Protein AF-A0A0C3PPN8-F1 (afdb_monomer_lite)

Radius of gyration: 29.79 Å; chains: 1; bounding box: 48×25×120 Å

Sequence (148 aa):
MHHLLKFLQKSHLTIVNWPHGASPPGPGFKYKKLKAGPLHQLVVPYLWRKLGLLYDGQTDDEEEQDSLDDVLEIEIKCWNEEVINISDTDPLKGEIVLIKATNGTVLWQISDDPEWQKSPKEMDCQQQGMEVLGFSLSEATLCGGIKS

Organism: NCBI:txid870435

Secondary structure (DSSP, 8-s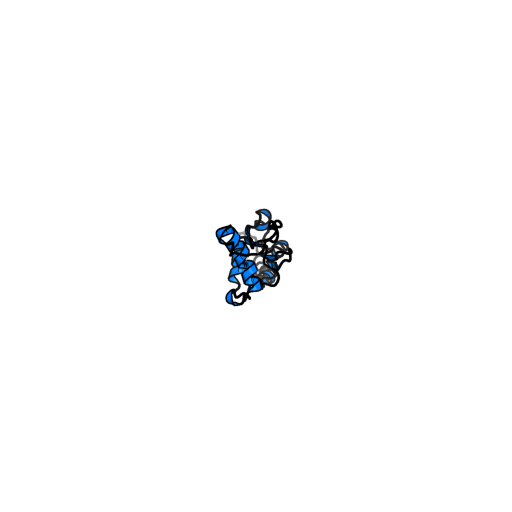tate):
--HHHHHHHHTTEEEEEEPTTSPPSSTT--GGG--HHHHHHHHHHHHHHHHGGGG------------GGG----EEEEPPHHHHTS-TTSGGGGG-EEEEETTS-EEEEGGGSTTGGGTTSSSSSSSTTS-S----------------

pLDDT: mean 71.88, std 18.87, range [34.0, 94.56]

Structure (mmCIF, N/CA/C/O backbone):
data_AF-A0A0C3PPN8-F1
#
_entry.id   AF-A0A0C3PPN8-F1
#
loop_
_atom_site.group_PDB
_atom_site.id
_atom_site.type_symbol
_atom_site.label_atom_id
_atom_site.label_alt_id
_atom_site.label_comp_id
_atom_site.label_asym_id
_atom_site.label_entity_id
_atom_site.label_seq_id
_atom_site.pdbx_PDB_ins_code
_atom_site.Cartn_x
_atom_site.Cartn_y
_atom_site.Cartn_z
_atom_site.occupancy
_atom_site.B_iso_or_equiv
_atom_site.auth_seq_id
_atom_site.auth_comp_id
_atom_site.auth_asym_id
_atom_site.auth_atom_id
_atom_site.pdbx_PDB_model_num
ATOM 1 N N . MET A 1 1 ? 11.084 2.812 12.382 1.00 51.03 1 MET A N 1
ATOM 2 C CA . MET A 1 1 ? 10.659 3.166 11.005 1.00 51.03 1 MET A CA 1
ATOM 3 C C . MET A 1 1 ? 9.230 2.653 10.744 1.00 51.03 1 MET A C 1
ATOM 5 O O . MET A 1 1 ? 8.978 2.058 9.711 1.00 51.03 1 MET A O 1
ATOM 9 N N . HIS A 1 2 ? 8.292 2.895 11.674 1.00 65.50 2 HIS A N 1
ATOM 10 C CA . HIS A 1 2 ? 6.845 2.636 11.509 1.00 65.50 2 HIS A CA 1
ATOM 11 C C . HIS A 1 2 ? 6.095 3.865 10.954 1.00 65.50 2 HIS A C 1
ATOM 13 O O . HIS A 1 2 ? 4.884 3.842 10.793 1.00 65.50 2 HIS A O 1
ATOM 19 N N . HIS A 1 3 ? 6.816 4.953 10.648 1.00 77.88 3 HIS A N 1
ATOM 20 C CA . HIS A 1 3 ? 6.218 6.246 10.314 1.00 77.88 3 HIS A CA 1
ATOM 21 C C . HIS A 1 3 ? 5.332 6.214 9.072 1.00 77.88 3 HIS A C 1
ATOM 23 O O . HIS A 1 3 ? 4.345 6.929 9.065 1.00 77.88 3 HIS A O 1
ATOM 29 N N . LEU A 1 4 ? 5.652 5.405 8.054 1.00 84.81 4 LEU A N 1
ATOM 30 C CA . LEU A 1 4 ? 4.849 5.373 6.831 1.00 84.81 4 LEU A CA 1
ATOM 31 C C . LEU A 1 4 ? 3.486 4.716 7.058 1.00 84.81 4 LEU A C 1
ATOM 33 O O . LEU A 1 4 ? 2.483 5.336 6.748 1.00 84.81 4 LEU A O 1
ATOM 37 N N . LEU A 1 5 ? 3.435 3.510 7.632 1.00 86.75 5 LEU A N 1
ATOM 38 C CA . LEU A 1 5 ? 2.157 2.839 7.912 1.00 86.75 5 LEU A CA 1
ATOM 39 C C . LEU A 1 5 ? 1.305 3.661 8.884 1.00 86.75 5 LEU A C 1
ATOM 41 O O . LEU A 1 5 ? 0.131 3.896 8.627 1.00 86.75 5 LEU A O 1
ATOM 45 N N . LYS A 1 6 ? 1.934 4.216 9.927 1.00 86.75 6 LYS A N 1
ATOM 46 C CA . LYS A 1 6 ? 1.275 5.121 10.875 1.00 86.75 6 LYS A CA 1
ATOM 47 C C . LYS A 1 6 ? 0.775 6.408 10.216 1.00 86.75 6 LYS A C 1
ATOM 49 O O . LYS A 1 6 ? -0.264 6.928 10.604 1.00 86.75 6 LYS A O 1
ATOM 54 N N . PHE A 1 7 ? 1.511 6.942 9.242 1.00 88.31 7 PHE A N 1
ATOM 55 C CA . PHE A 1 7 ? 1.088 8.102 8.459 1.00 88.31 7 PHE A CA 1
ATOM 56 C C . PHE A 1 7 ? -0.104 7.753 7.569 1.00 88.31 7 PHE A C 1
ATOM 58 O O . PHE A 1 7 ? -1.106 8.453 7.626 1.00 88.31 7 PHE A O 1
ATOM 65 N N . LEU A 1 8 ? -0.031 6.648 6.820 1.00 90.69 8 LEU A N 1
ATOM 66 C CA . LEU A 1 8 ? -1.130 6.169 5.982 1.00 90.69 8 LEU A CA 1
ATOM 67 C C . LEU A 1 8 ? -2.401 5.967 6.811 1.00 90.69 8 LEU A C 1
ATOM 69 O O . LEU A 1 8 ? -3.441 6.506 6.458 1.00 90.69 8 LEU A O 1
ATOM 73 N N . GLN A 1 9 ? -2.298 5.304 7.965 1.00 90.06 9 GLN A N 1
ATOM 74 C CA . GLN A 1 9 ? -3.419 5.122 8.883 1.00 90.06 9 GLN A CA 1
ATOM 75 C C . GLN A 1 9 ? -3.988 6.462 9.378 1.00 90.06 9 GLN A C 1
ATOM 77 O O . GLN A 1 9 ? -5.181 6.706 9.237 1.00 90.06 9 GLN A O 1
ATOM 82 N N . LYS A 1 10 ? -3.152 7.353 9.932 1.00 90.31 10 LYS A N 1
ATOM 83 C CA . LYS A 1 10 ? -3.602 8.645 10.492 1.00 90.31 10 LYS A CA 1
ATOM 84 C C . LYS A 1 10 ? -4.154 9.613 9.451 1.00 90.31 10 LYS A C 1
ATOM 86 O O . LYS A 1 10 ? -4.917 10.509 9.798 1.00 90.31 10 LYS A O 1
ATOM 91 N N . SER A 1 11 ? -3.719 9.475 8.205 1.00 91.69 11 SER A N 1
ATOM 92 C CA . SER A 1 11 ? -4.186 10.280 7.081 1.00 91.69 11 SER A CA 1
ATOM 93 C C . SER A 1 11 ? -5.305 9.599 6.292 1.00 91.69 11 SER A C 1
ATOM 95 O O . SER A 1 11 ? -5.758 10.179 5.310 1.00 91.69 11 SER A O 1
ATOM 97 N N . HIS A 1 12 ? -5.755 8.411 6.713 1.00 93.44 12 HIS A N 1
ATOM 98 C CA . HIS A 1 12 ? -6.779 7.611 6.037 1.00 93.44 12 HIS A CA 1
ATOM 99 C C . HIS A 1 12 ? -6.444 7.357 4.563 1.00 93.44 12 HIS A C 1
ATOM 101 O O . HIS A 1 12 ? -7.251 7.611 3.671 1.00 93.44 12 HIS A O 1
ATOM 107 N N . LEU A 1 13 ? -5.216 6.906 4.310 1.00 94.25 13 LEU A N 1
ATOM 108 C CA . LEU A 1 13 ? -4.686 6.638 2.981 1.00 94.25 13 LEU A CA 1
ATOM 109 C C . LEU A 1 13 ? -4.353 5.156 2.801 1.00 94.25 13 LEU A C 1
ATOM 111 O O . LEU A 1 13 ? -3.897 4.481 3.725 1.00 94.25 13 LEU A O 1
ATOM 115 N N . THR A 1 14 ? -4.486 4.683 1.568 1.00 93.81 14 THR A N 1
ATOM 116 C CA . THR A 1 14 ? -4.066 3.352 1.123 1.00 93.81 14 THR A CA 1
ATOM 117 C C . THR A 1 14 ? -3.215 3.487 -0.127 1.00 93.81 14 THR A C 1
ATOM 119 O O . THR A 1 14 ? -3.564 4.221 -1.050 1.00 93.81 14 THR A O 1
ATOM 122 N N . ILE A 1 15 ? -2.108 2.752 -0.178 1.00 92.12 15 ILE A N 1
ATOM 123 C CA . ILE A 1 15 ? -1.314 2.588 -1.394 1.00 92.12 15 ILE A CA 1
ATOM 124 C C . ILE A 1 15 ? -1.843 1.358 -2.130 1.00 92.12 15 ILE A C 1
ATOM 126 O O . ILE A 1 15 ? -1.805 0.249 -1.597 1.00 92.12 15 ILE A O 1
ATOM 130 N N . VAL A 1 16 ? -2.334 1.528 -3.349 1.00 91.06 16 VAL A N 1
ATOM 131 C CA . VAL A 1 16 ? -2.778 0.420 -4.203 1.00 91.06 16 VAL A CA 1
ATOM 132 C C . VAL A 1 16 ? -1.826 0.235 -5.376 1.00 91.06 16 VAL A C 1
ATOM 134 O O . VAL A 1 16 ? -0.982 1.091 -5.638 1.00 91.06 16 VAL A O 1
ATOM 137 N N . ASN A 1 17 ? -1.960 -0.899 -6.066 1.00 88.69 17 ASN A N 1
ATOM 138 C CA . ASN A 1 17 ? -1.155 -1.256 -7.232 1.00 88.69 17 ASN A CA 1
ATOM 139 C C . ASN A 1 17 ? 0.351 -1.326 -6.944 1.00 88.69 17 ASN A C 1
ATOM 141 O O . ASN A 1 17 ? 1.183 -0.982 -7.780 1.00 88.69 17 ASN A O 1
ATOM 145 N N . TRP A 1 18 ? 0.726 -1.796 -5.754 1.00 88.75 18 TRP A N 1
ATOM 146 C CA . TRP A 1 18 ? 2.132 -2.028 -5.449 1.00 88.75 18 TRP A CA 1
ATOM 147 C C . TRP A 1 18 ? 2.716 -3.142 -6.349 1.00 88.75 18 TRP A C 1
ATOM 149 O O . TRP A 1 18 ? 2.113 -4.217 -6.440 1.00 88.75 18 TRP A O 1
ATOM 159 N N . PRO A 1 19 ? 3.873 -2.935 -7.006 1.00 82.50 19 PRO A N 1
ATOM 160 C CA . PRO A 1 19 ? 4.399 -3.875 -7.987 1.00 82.50 19 PRO A CA 1
ATOM 161 C C . PRO A 1 19 ? 4.762 -5.235 -7.388 1.00 82.50 19 PRO A C 1
ATOM 163 O O . PRO A 1 19 ? 5.334 -5.345 -6.298 1.00 82.50 19 PRO A O 1
ATOM 166 N N . HIS A 1 20 ? 4.472 -6.291 -8.146 1.00 76.50 20 HIS A N 1
ATOM 167 C CA . HIS A 1 20 ? 4.779 -7.658 -7.749 1.00 76.50 20 HIS A CA 1
ATOM 168 C C . HIS A 1 20 ? 6.299 -7.889 -7.671 1.00 76.50 20 HIS A C 1
ATOM 170 O O . HIS A 1 20 ? 7.046 -7.540 -8.581 1.00 76.50 20 HIS A O 1
ATOM 176 N N . GLY A 1 21 ? 6.773 -8.482 -6.571 1.00 74.12 21 GLY A N 1
ATOM 177 C CA . GLY A 1 21 ? 8.202 -8.738 -6.337 1.00 74.12 21 GLY A CA 1
ATOM 178 C C . GLY A 1 21 ? 8.997 -7.537 -5.803 1.00 74.12 21 GLY A C 1
ATOM 179 O O . GLY A 1 21 ? 10.150 -7.698 -5.391 1.00 74.12 21 GLY A O 1
ATOM 180 N N . ALA A 1 22 ? 8.395 -6.346 -5.737 1.00 80.12 22 ALA A N 1
ATOM 181 C CA . ALA A 1 22 ? 8.952 -5.223 -4.996 1.00 80.12 22 ALA A CA 1
ATOM 182 C C . ALA A 1 22 ? 8.644 -5.381 -3.503 1.00 80.12 22 ALA A C 1
ATOM 184 O O . ALA A 1 22 ? 7.508 -5.656 -3.119 1.00 80.12 22 ALA A O 1
ATOM 185 N N . SER A 1 23 ? 9.632 -5.162 -2.633 1.00 84.56 23 SER A N 1
ATOM 186 C CA . SER A 1 23 ? 9.382 -5.158 -1.188 1.00 84.56 23 SER A CA 1
ATOM 187 C C . SER A 1 23 ? 8.367 -4.063 -0.841 1.00 84.56 23 SER A C 1
ATOM 189 O O . SER A 1 23 ? 8.619 -2.922 -1.222 1.00 84.56 23 SER A O 1
ATOM 191 N N . PRO A 1 24 ? 7.258 -4.361 -0.141 1.00 83.25 24 PRO A N 1
ATOM 192 C CA . PRO A 1 24 ? 6.261 -3.350 0.181 1.00 83.25 24 PRO A CA 1
ATOM 193 C C . PRO A 1 24 ? 6.845 -2.223 1.041 1.00 83.25 24 PRO A C 1
ATOM 195 O O . PRO A 1 24 ? 7.755 -2.467 1.846 1.00 83.25 24 PRO A O 1
ATOM 198 N N . PRO A 1 25 ? 6.308 -0.997 0.920 1.00 81.69 25 PRO A N 1
ATOM 199 C CA . PRO A 1 25 ? 6.577 0.064 1.868 1.00 81.69 25 PRO A CA 1
ATOM 200 C C . PRO A 1 25 ? 6.198 -0.413 3.271 1.00 81.69 25 PRO A C 1
ATOM 202 O O . PRO A 1 25 ? 5.154 -1.016 3.468 1.00 81.69 25 PRO A O 1
ATOM 205 N N . GLY A 1 26 ? 7.044 -0.171 4.265 1.00 78.31 26 GLY A N 1
ATOM 206 C CA . GLY A 1 26 ? 6.793 -0.688 5.606 1.00 78.31 26 GLY A CA 1
ATOM 207 C C . GLY A 1 26 ? 8.016 -0.621 6.513 1.00 78.31 26 GLY A C 1
ATOM 208 O O . GLY A 1 26 ? 9.025 0.009 6.167 1.00 78.31 26 GLY A O 1
ATOM 209 N N . PRO A 1 27 ? 7.956 -1.261 7.690 1.00 72.31 27 PRO A N 1
ATOM 210 C CA . PRO A 1 27 ? 9.055 -1.276 8.641 1.00 72.31 27 PRO A CA 1
ATOM 211 C C . PRO A 1 27 ? 10.298 -1.909 8.010 1.00 72.31 27 PRO A C 1
ATOM 213 O O . PRO A 1 27 ? 10.307 -3.073 7.629 1.00 72.31 27 PRO A O 1
ATOM 216 N N . GLY A 1 28 ? 11.365 -1.121 7.867 1.00 74.50 28 GLY A N 1
ATOM 217 C CA . GLY A 1 28 ? 12.610 -1.586 7.248 1.00 74.50 28 GLY A CA 1
ATOM 218 C C . GLY A 1 28 ? 12.643 -1.501 5.718 1.00 74.50 28 GLY A C 1
ATOM 219 O O . GLY A 1 28 ? 13.676 -1.844 5.131 1.00 74.50 28 GLY A O 1
ATOM 220 N N . PHE A 1 29 ? 11.589 -0.981 5.077 1.00 82.62 29 PHE A N 1
ATOM 221 C CA . PHE A 1 29 ? 11.630 -0.637 3.659 1.00 82.62 29 PHE A CA 1
ATOM 222 C C . PHE A 1 29 ? 12.711 0.418 3.410 1.00 82.62 29 PHE A C 1
ATOM 224 O O . PHE A 1 29 ? 12.742 1.487 4.024 1.00 82.62 29 PHE A O 1
ATOM 231 N N . LYS A 1 30 ? 13.626 0.108 2.495 1.00 80.88 30 LYS A N 1
ATOM 232 C CA . LYS A 1 30 ? 14.679 1.021 2.059 1.00 80.88 30 LYS A CA 1
ATOM 233 C C . LYS A 1 30 ? 14.555 1.162 0.555 1.00 80.88 30 LYS A C 1
ATOM 235 O O . LYS A 1 30 ? 14.925 0.237 -0.158 1.00 80.88 30 LYS A O 1
ATOM 240 N N . TYR A 1 31 ? 14.116 2.326 0.079 1.00 76.44 31 TYR A N 1
ATOM 241 C CA . TYR A 1 31 ? 13.992 2.588 -1.360 1.00 76.44 31 TYR A CA 1
ATOM 242 C C . TYR A 1 31 ? 15.314 2.334 -2.109 1.00 76.44 31 TYR A C 1
ATOM 244 O O . TYR A 1 31 ? 15.314 1.791 -3.203 1.00 76.44 31 TYR A O 1
ATOM 252 N N . LYS A 1 32 ? 16.465 2.608 -1.471 1.00 80.88 32 LYS A N 1
ATOM 253 C CA . LYS A 1 32 ? 17.806 2.324 -2.019 1.00 80.88 32 LYS A CA 1
ATOM 254 C C . LYS A 1 32 ? 18.090 0.834 -2.269 1.00 80.88 32 LYS A C 1
ATOM 256 O O . LYS A 1 32 ? 19.077 0.515 -2.916 1.00 80.88 32 LYS A O 1
ATOM 261 N N . LYS A 1 33 ? 17.286 -0.077 -1.710 1.00 79.62 33 LYS A N 1
ATOM 262 C CA . LYS A 1 33 ? 17.391 -1.528 -1.929 1.00 79.62 33 LYS A CA 1
ATOM 263 C C . LYS A 1 33 ? 16.498 -2.025 -3.071 1.00 79.62 33 LYS A C 1
ATOM 265 O O . LYS A 1 33 ? 16.518 -3.221 -3.355 1.00 79.62 33 LYS A O 1
ATOM 270 N N . LEU A 1 34 ? 15.714 -1.151 -3.704 1.00 80.12 34 LEU A N 1
ATOM 271 C CA . LEU A 1 34 ? 14.942 -1.518 -4.886 1.00 80.12 34 LEU A CA 1
ATOM 272 C C . LEU A 1 34 ? 15.906 -1.896 -6.015 1.00 80.12 34 LEU A C 1
ATOM 274 O O . LEU A 1 34 ? 16.785 -1.122 -6.386 1.00 80.12 34 LEU A O 1
ATOM 278 N N . LYS A 1 35 ? 15.754 -3.116 -6.533 1.00 82.44 35 LYS A N 1
ATOM 279 C CA . LYS A 1 35 ? 16.493 -3.587 -7.710 1.00 82.44 35 LYS A CA 1
ATOM 280 C C . LYS A 1 35 ? 15.957 -2.909 -8.974 1.00 82.44 35 LYS A C 1
ATOM 282 O O . LYS A 1 35 ? 14.848 -2.382 -8.965 1.00 82.44 35 LYS A O 1
ATOM 287 N N . ALA A 1 36 ? 16.715 -3.000 -10.068 1.00 80.75 36 ALA A N 1
ATOM 288 C CA . ALA A 1 36 ? 16.361 -2.407 -11.359 1.00 80.75 36 ALA A CA 1
ATOM 289 C C . ALA A 1 36 ? 14.951 -2.792 -11.843 1.00 80.75 36 ALA A C 1
ATOM 291 O O . ALA A 1 36 ? 14.215 -1.911 -12.253 1.00 80.75 36 ALA A O 1
ATOM 292 N N . GLY A 1 37 ? 14.542 -4.063 -11.719 1.00 80.00 37 GLY A N 1
ATOM 293 C CA . GLY A 1 37 ? 13.199 -4.515 -12.122 1.00 80.00 37 GLY A CA 1
ATOM 294 C C . GLY A 1 37 ? 12.061 -3.809 -11.366 1.00 80.00 37 GLY A C 1
ATOM 295 O O . GLY A 1 37 ? 11.293 -3.077 -11.984 1.00 80.00 37 GLY A O 1
ATOM 296 N N . PRO A 1 38 ? 11.973 -3.949 -10.030 1.00 76.12 38 PRO A N 1
ATOM 297 C CA . PRO A 1 38 ? 11.028 -3.193 -9.209 1.00 76.12 38 PRO A CA 1
ATOM 298 C C . PRO A 1 38 ? 11.090 -1.677 -9.422 1.00 76.12 38 PRO A C 1
ATOM 300 O O . PRO A 1 38 ? 10.058 -1.025 -9.484 1.00 76.12 38 PRO A O 1
ATOM 303 N N . LEU A 1 39 ? 12.289 -1.099 -9.553 1.00 80.88 39 LEU A N 1
ATOM 304 C CA . LEU A 1 39 ? 12.443 0.334 -9.804 1.00 8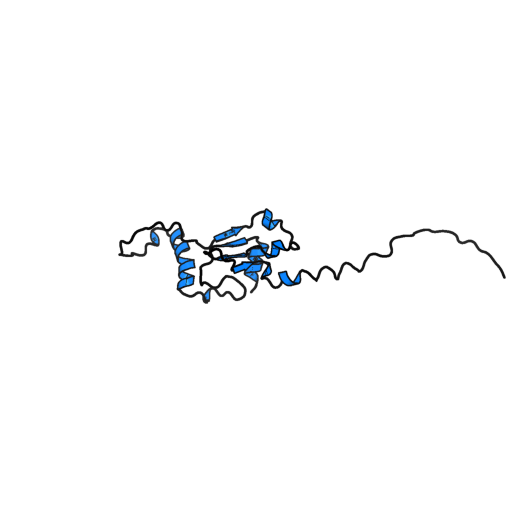0.88 39 LEU A CA 1
ATOM 305 C C . LEU A 1 39 ? 11.867 0.735 -11.167 1.00 80.88 39 LEU A C 1
ATOM 307 O O . LEU A 1 39 ? 11.185 1.747 -11.259 1.00 80.88 39 LEU A O 1
ATOM 311 N N . HIS A 1 40 ? 12.094 -0.068 -12.203 1.00 78.25 40 HIS A N 1
ATOM 312 C CA . HIS A 1 40 ? 11.536 0.139 -13.536 1.00 78.25 40 HIS A CA 1
ATOM 313 C C . HIS A 1 40 ? 10.004 0.107 -13.504 1.00 78.25 40 HIS A C 1
ATOM 315 O O . HIS A 1 40 ? 9.367 1.016 -14.025 1.00 78.25 40 HIS A O 1
ATOM 321 N N . GLN A 1 41 ? 9.415 -0.869 -12.806 1.00 75.62 41 GLN A N 1
ATOM 322 C CA . GLN A 1 41 ? 7.959 -0.959 -12.621 1.00 75.62 41 GLN A CA 1
ATOM 323 C C . GLN A 1 41 ? 7.370 0.256 -11.889 1.00 75.62 41 GLN A C 1
ATOM 325 O O . GLN A 1 41 ? 6.231 0.625 -12.142 1.00 75.62 41 GLN A O 1
ATOM 330 N N . LEU A 1 42 ? 8.140 0.887 -10.996 1.00 78.25 42 LEU A N 1
ATOM 331 C CA . LEU A 1 42 ? 7.726 2.100 -10.286 1.00 78.25 42 LEU A CA 1
ATOM 332 C C . LEU A 1 42 ? 7.864 3.364 -11.141 1.00 78.25 42 LEU A C 1
ATOM 334 O O . LEU A 1 42 ? 7.025 4.256 -11.077 1.00 78.25 42 LEU A O 1
ATOM 338 N N . VAL A 1 43 ? 8.964 3.472 -11.884 1.00 79.56 43 VAL A N 1
ATOM 339 C CA . VAL A 1 43 ? 9.395 4.725 -12.515 1.00 79.56 43 VAL A CA 1
ATOM 340 C C . VAL A 1 43 ? 8.818 4.884 -13.919 1.00 79.56 43 VAL A C 1
ATOM 342 O O . VAL A 1 43 ? 8.419 5.990 -14.279 1.00 79.56 43 VAL A O 1
ATOM 345 N N . VAL A 1 44 ? 8.742 3.809 -14.707 1.00 77.62 44 VAL A N 1
ATOM 346 C CA . VAL A 1 44 ? 8.325 3.887 -16.116 1.00 77.62 44 VAL A CA 1
ATOM 347 C C . VAL A 1 44 ? 6.883 4.367 -16.293 1.00 77.62 44 VAL A C 1
ATOM 349 O O . VAL A 1 44 ? 6.703 5.305 -17.067 1.00 77.62 44 VAL A O 1
ATOM 352 N N . PRO A 1 45 ? 5.872 3.856 -15.562 1.00 75.75 45 PRO A N 1
ATOM 353 C CA . PRO A 1 45 ? 4.500 4.355 -15.703 1.00 75.75 45 PRO A CA 1
ATOM 354 C C . PRO A 1 45 ? 4.378 5.851 -15.369 1.00 75.75 45 PRO A C 1
ATOM 356 O O . PRO A 1 45 ? 3.704 6.610 -16.069 1.00 75.75 45 PRO A O 1
ATOM 359 N N . TYR A 1 46 ? 5.096 6.303 -14.335 1.00 76.81 46 TYR A N 1
ATOM 360 C CA . TYR A 1 46 ? 5.130 7.709 -13.939 1.00 76.81 46 TYR A CA 1
ATOM 361 C C . TYR A 1 46 ? 5.782 8.598 -15.006 1.00 76.81 46 TYR A C 1
ATOM 363 O O . TYR A 1 46 ? 5.229 9.641 -15.370 1.00 76.81 46 TYR A O 1
ATOM 371 N N . LEU A 1 47 ? 6.957 8.199 -15.511 1.00 76.62 47 LEU A N 1
ATOM 372 C CA . LEU A 1 47 ? 7.673 8.955 -16.540 1.00 76.62 47 LEU A CA 1
ATOM 373 C C . LEU A 1 47 ? 6.874 9.004 -17.838 1.00 76.62 47 LEU A C 1
ATOM 375 O O . LEU A 1 47 ? 6.731 10.088 -18.400 1.00 76.62 47 LEU A O 1
ATOM 379 N N . TRP A 1 48 ? 6.270 7.887 -18.244 1.00 73.62 48 TRP A N 1
ATOM 380 C CA . TRP A 1 48 ? 5.368 7.849 -19.388 1.00 73.62 48 TRP A CA 1
ATOM 381 C C . TRP A 1 48 ? 4.217 8.837 -19.218 1.00 73.62 48 TRP A C 1
ATOM 383 O O . TRP A 1 48 ? 4.003 9.658 -20.099 1.00 73.62 48 TRP A O 1
ATOM 393 N N . ARG A 1 49 ? 3.478 8.856 -18.099 1.00 72.06 49 ARG A N 1
ATOM 394 C CA . ARG A 1 49 ? 2.356 9.810 -17.972 1.00 72.06 49 ARG A CA 1
ATOM 395 C C . ARG A 1 49 ? 2.823 11.267 -17.958 1.00 72.06 49 ARG A C 1
ATOM 397 O O . ARG A 1 49 ? 2.148 12.138 -18.503 1.00 72.06 49 ARG A O 1
ATOM 404 N N . LYS A 1 50 ? 3.943 11.556 -17.291 1.00 76.50 50 LYS A N 1
ATOM 405 C CA . LYS A 1 50 ? 4.433 12.935 -17.136 1.00 76.50 50 LYS A CA 1
ATOM 406 C C . LYS A 1 50 ? 5.082 13.493 -18.393 1.00 76.50 50 LYS A C 1
ATOM 408 O O . LYS A 1 50 ? 4.998 14.698 -18.609 1.00 76.50 50 LYS A O 1
ATOM 413 N N . LEU A 1 51 ? 5.740 12.646 -19.173 1.00 76.44 51 LEU A N 1
ATOM 414 C CA . LEU A 1 51 ? 6.516 13.051 -20.344 1.00 76.44 51 LEU A CA 1
ATOM 415 C C . LEU A 1 51 ? 5.849 12.623 -21.659 1.00 76.44 51 LEU A C 1
ATOM 417 O O . LEU A 1 51 ? 6.159 13.178 -22.709 1.00 76.44 51 LEU A O 1
ATOM 421 N N . GLY A 1 52 ? 4.883 11.706 -21.607 1.00 71.75 52 GLY A N 1
ATOM 422 C CA . GLY A 1 52 ? 4.105 11.231 -22.745 1.00 71.75 52 GLY A CA 1
ATOM 423 C C . GLY A 1 52 ? 5.002 10.735 -23.872 1.00 71.75 52 GLY A C 1
ATOM 424 O O . GLY A 1 52 ? 5.931 9.963 -23.655 1.00 71.75 52 GLY A O 1
ATOM 425 N N . LEU A 1 53 ? 4.755 11.274 -25.065 1.00 61.91 53 LEU A N 1
ATOM 426 C CA . LEU A 1 53 ? 5.510 11.007 -26.293 1.00 61.91 53 LEU A CA 1
ATOM 427 C C . LEU A 1 53 ? 6.996 11.401 -26.214 1.00 61.91 53 LEU A C 1
ATOM 429 O O . LEU A 1 53 ? 7.777 10.971 -27.047 1.00 61.91 53 LEU A O 1
ATOM 433 N N . LEU A 1 54 ? 7.418 12.208 -25.233 1.00 67.38 54 LEU A N 1
ATOM 434 C CA . LEU A 1 54 ? 8.838 12.539 -25.030 1.00 67.38 54 LEU A CA 1
ATOM 435 C C . LEU A 1 54 ? 9.603 11.430 -24.298 1.00 67.38 54 LEU A C 1
ATOM 437 O O . LEU A 1 54 ? 10.828 11.491 -24.207 1.00 67.38 54 LEU A O 1
ATOM 441 N N . TYR A 1 55 ? 8.883 10.456 -23.737 1.00 66.44 55 TYR A N 1
ATOM 442 C CA . TYR A 1 55 ? 9.458 9.243 -23.164 1.00 66.44 55 TYR A CA 1
ATOM 443 C C . TYR A 1 55 ? 9.547 8.097 -24.181 1.00 66.44 55 TYR A C 1
ATOM 445 O O . TYR A 1 55 ? 9.997 7.012 -23.820 1.00 66.44 55 TYR A O 1
ATOM 453 N N . ASP A 1 56 ? 9.166 8.341 -25.442 1.00 60.19 56 ASP A N 1
ATOM 454 C CA . ASP A 1 56 ? 9.540 7.486 -26.566 1.00 60.19 56 ASP A CA 1
ATOM 455 C C . ASP A 1 56 ? 11.059 7.587 -26.754 1.00 60.19 56 ASP A C 1
ATOM 457 O O . ASP A 1 56 ? 11.604 8.421 -27.483 1.00 60.19 56 ASP A O 1
ATOM 461 N N . GLY A 1 57 ? 11.778 6.787 -25.975 1.00 58.19 57 GLY A N 1
ATOM 462 C CA . GLY A 1 57 ? 13.140 6.448 -26.311 1.00 58.19 57 GLY A CA 1
ATOM 463 C C . GLY A 1 57 ? 13.062 5.607 -27.565 1.00 58.19 57 GLY A C 1
ATOM 464 O O . GLY A 1 57 ? 12.734 4.437 -27.436 1.00 58.19 57 GLY A O 1
ATOM 465 N N . GLN A 1 58 ? 13.350 6.229 -28.711 1.00 50.94 58 GLN A N 1
ATOM 466 C CA . GLN A 1 58 ? 13.653 5.631 -30.012 1.00 50.94 58 GLN A CA 1
ATOM 467 C C . GLN A 1 58 ? 13.835 4.109 -29.919 1.00 50.94 58 GLN A C 1
ATOM 469 O O . GLN A 1 58 ? 14.949 3.608 -29.756 1.00 50.94 58 GLN A O 1
ATOM 474 N N . THR A 1 59 ? 12.718 3.390 -29.959 1.00 50.53 59 THR A N 1
ATOM 475 C CA . THR A 1 59 ? 12.704 1.943 -30.109 1.00 50.53 59 THR A CA 1
ATOM 476 C C . THR A 1 59 ? 12.376 1.733 -31.567 1.00 50.53 59 THR A C 1
ATOM 478 O O . THR A 1 59 ? 11.246 1.887 -32.014 1.00 50.53 59 THR A O 1
ATOM 481 N N . ASP A 1 60 ? 13.441 1.527 -32.331 1.00 53.81 60 ASP A N 1
ATOM 482 C CA . ASP A 1 60 ? 13.371 1.005 -33.686 1.00 53.81 60 ASP A CA 1
ATOM 483 C C . ASP A 1 60 ? 12.932 -0.460 -33.562 1.00 53.81 60 ASP A C 1
ATOM 485 O O . ASP A 1 60 ? 13.761 -1.360 -33.559 1.00 53.81 60 ASP A O 1
ATOM 489 N N . ASP A 1 61 ? 11.649 -0.671 -33.279 1.00 54.00 61 ASP A N 1
ATOM 490 C CA . ASP A 1 61 ? 10.943 -1.923 -33.516 1.00 54.00 61 ASP A CA 1
ATOM 491 C C . ASP A 1 61 ? 9.446 -1.608 -33.589 1.00 54.00 61 ASP A C 1
ATOM 493 O O . ASP A 1 61 ? 8.796 -1.210 -32.619 1.00 54.00 61 ASP A O 1
ATOM 497 N N . GLU A 1 62 ? 8.921 -1.744 -34.803 1.00 57.75 62 GLU A N 1
ATOM 498 C CA . GLU A 1 62 ? 7.503 -1.732 -35.127 1.00 57.75 62 GLU A CA 1
ATOM 499 C C . GLU A 1 62 ? 6.828 -2.962 -34.499 1.00 57.75 62 GLU A C 1
ATOM 501 O O . GLU A 1 62 ? 6.519 -3.928 -35.190 1.00 57.75 62 GLU A O 1
ATOM 506 N N . GLU A 1 63 ? 6.581 -2.952 -33.192 1.00 51.53 63 GLU A N 1
ATOM 507 C CA . GLU A 1 63 ? 5.696 -3.933 -32.564 1.00 51.53 63 GLU A CA 1
ATOM 508 C C . GLU A 1 63 ? 4.584 -3.212 -31.804 1.00 51.53 63 GLU A C 1
ATOM 510 O O . GLU A 1 63 ? 4.806 -2.502 -30.827 1.00 51.53 63 GLU A O 1
ATOM 515 N N . GLU A 1 64 ? 3.390 -3.352 -32.383 1.00 49.84 64 GLU A N 1
ATOM 516 C CA . GLU A 1 64 ? 2.053 -3.153 -31.834 1.00 49.84 64 GLU A CA 1
ATOM 517 C C . GLU A 1 64 ? 1.982 -2.347 -30.531 1.00 49.84 64 GLU A C 1
ATOM 519 O O . GLU A 1 64 ? 2.257 -2.833 -29.434 1.00 49.84 64 GLU A O 1
ATOM 524 N N . GLN A 1 65 ? 1.453 -1.125 -30.646 1.00 48.75 65 GLN A N 1
ATOM 525 C CA . GLN A 1 65 ? 0.722 -0.505 -29.547 1.00 48.75 65 GLN A CA 1
ATOM 526 C C . GLN A 1 65 ? -0.537 -1.330 -29.251 1.00 48.75 65 GLN A C 1
ATOM 528 O O . GLN A 1 65 ? -1.656 -0.906 -29.544 1.00 48.75 65 GLN A O 1
ATOM 533 N N . ASP A 1 66 ? -0.354 -2.527 -28.701 1.00 45.22 66 ASP A N 1
ATOM 534 C CA . ASP A 1 66 ? -1.418 -3.230 -28.017 1.00 45.22 66 ASP A CA 1
ATOM 535 C C . ASP A 1 66 ? -1.736 -2.413 -26.763 1.00 45.22 66 ASP A C 1
ATOM 537 O O . ASP A 1 66 ? -0.848 -1.926 -26.054 1.00 45.22 66 ASP A O 1
ATOM 541 N N . SER A 1 67 ? -3.016 -2.133 -26.573 1.00 52.81 67 SER A N 1
ATOM 542 C CA . SER A 1 67 ? -3.529 -1.142 -25.634 1.00 52.81 67 SER A CA 1
ATOM 543 C C . SER A 1 67 ? -2.933 -1.303 -24.229 1.00 52.81 67 SER A C 1
ATOM 545 O O . SER A 1 67 ? -3.340 -2.171 -23.463 1.00 52.81 67 SER A O 1
ATOM 547 N N . LEU A 1 68 ? -2.013 -0.406 -23.863 1.00 51.84 68 LEU A N 1
ATOM 548 C CA . LEU A 1 68 ? -1.399 -0.264 -22.534 1.00 51.84 68 LEU A CA 1
ATOM 549 C C . LEU A 1 68 ? -2.362 0.304 -21.470 1.00 51.84 68 LEU A C 1
ATOM 551 O O . LEU A 1 68 ? -1.935 0.962 -20.521 1.00 51.84 68 LEU A O 1
ATOM 555 N N . ASP A 1 69 ? -3.663 0.054 -21.609 1.00 52.59 69 ASP A N 1
ATOM 556 C CA . ASP A 1 69 ? -4.690 0.521 -20.669 1.00 52.59 69 ASP A CA 1
ATOM 557 C C . ASP A 1 69 ? -4.556 -0.164 -19.285 1.00 52.59 69 ASP A C 1
ATOM 559 O O . ASP A 1 69 ? -5.056 0.337 -18.282 1.00 52.59 69 ASP A O 1
ATOM 563 N N . ASP A 1 70 ? -3.787 -1.262 -19.200 1.00 54.31 70 ASP A N 1
ATOM 564 C CA . ASP A 1 70 ? -3.704 -2.140 -18.022 1.00 54.31 70 ASP A CA 1
ATOM 565 C C . ASP A 1 70 ? -2.429 -2.016 -17.160 1.00 54.31 70 ASP A C 1
ATOM 567 O O . ASP A 1 70 ? -2.263 -2.761 -16.185 1.00 54.31 70 ASP A O 1
ATOM 571 N N . VAL A 1 71 ? -1.504 -1.084 -17.436 1.00 58.94 71 VAL A N 1
ATOM 572 C CA . VAL A 1 71 ? -0.353 -0.891 -16.527 1.00 58.94 71 VAL A CA 1
ATOM 573 C C . VAL A 1 71 ? -0.794 -0.112 -15.289 1.00 58.94 71 VAL A C 1
ATOM 575 O O . VAL A 1 71 ? -0.749 1.117 -15.233 1.00 58.94 71 VAL A O 1
ATOM 578 N N . LEU A 1 72 ? -1.204 -0.865 -14.268 1.00 65.94 72 LEU A N 1
ATOM 579 C CA . LEU A 1 72 ? -1.594 -0.361 -12.956 1.00 65.94 72 LEU A CA 1
ATOM 580 C C . LEU A 1 72 ? -0.424 0.368 -12.274 1.00 65.94 72 LEU A C 1
ATOM 582 O O . LEU A 1 72 ? 0.470 -0.246 -11.689 1.00 65.94 72 LEU A O 1
ATOM 586 N N . GLU A 1 73 ? -0.444 1.697 -12.336 1.00 75.94 73 GLU A N 1
ATOM 587 C CA . GLU A 1 73 ? 0.456 2.555 -11.568 1.00 75.94 73 GLU A CA 1
ATOM 588 C C . GLU A 1 73 ? 0.110 2.491 -10.080 1.00 75.94 73 GLU A C 1
ATOM 590 O O . GLU A 1 73 ? -1.066 2.406 -9.710 1.00 75.94 73 GLU A O 1
ATOM 595 N N . ILE A 1 74 ? 1.133 2.605 -9.227 1.00 83.75 74 ILE A N 1
ATOM 596 C CA . ILE A 1 74 ? 0.928 2.888 -7.809 1.00 83.75 74 ILE A CA 1
ATOM 597 C C . ILE A 1 74 ? 0.049 4.119 -7.643 1.00 83.75 74 ILE A C 1
ATOM 599 O O . ILE A 1 74 ? 0.388 5.214 -8.086 1.00 83.75 74 ILE A O 1
ATOM 603 N N . GLU A 1 75 ? -1.017 3.949 -6.879 1.00 86.81 75 GLU A N 1
ATOM 604 C CA . GLU A 1 75 ? -1.949 5.019 -6.572 1.00 86.81 75 GLU A CA 1
ATOM 605 C C . GLU A 1 75 ? -2.096 5.154 -5.054 1.00 86.81 75 GLU A C 1
ATOM 607 O O . GLU A 1 75 ? -2.067 4.167 -4.317 1.00 86.81 75 GLU A O 1
ATOM 612 N N . ILE A 1 76 ? -2.241 6.391 -4.579 1.00 89.25 76 ILE A N 1
ATOM 613 C CA . ILE A 1 76 ? -2.556 6.689 -3.181 1.00 89.25 76 ILE A CA 1
ATOM 614 C C . ILE A 1 76 ? -4.020 7.114 -3.130 1.00 89.25 76 ILE A C 1
ATOM 616 O O . ILE A 1 76 ? -4.381 8.150 -3.685 1.00 89.25 76 ILE A O 1
ATOM 620 N N . LYS A 1 77 ? -4.852 6.317 -2.462 1.00 92.50 77 LYS A N 1
ATOM 621 C CA . LYS A 1 77 ? -6.292 6.555 -2.312 1.00 92.50 77 LYS A CA 1
ATOM 622 C C . LYS A 1 77 ? -6.627 6.980 -0.895 1.00 92.50 77 LYS A C 1
ATOM 624 O O . LYS A 1 77 ? -6.039 6.458 0.046 1.00 92.50 77 LYS A O 1
ATOM 629 N N . CYS A 1 78 ? -7.604 7.868 -0.751 1.00 94.19 78 CYS A N 1
ATOM 630 C CA . CYS A 1 78 ? -8.258 8.103 0.532 1.00 94.19 78 CYS A CA 1
ATOM 631 C C . CYS A 1 78 ? -9.207 6.947 0.860 1.00 94.19 78 CYS A C 1
ATOM 633 O O . CYS A 1 78 ? -9.777 6.329 -0.040 1.00 94.19 78 CYS A O 1
ATOM 635 N N . TRP A 1 79 ? -9.398 6.675 2.145 1.00 94.00 79 TRP A N 1
ATOM 636 C CA . TRP A 1 79 ? -10.456 5.783 2.600 1.00 94.00 79 TRP A CA 1
ATOM 637 C C . TRP A 1 79 ? -11.826 6.426 2.396 1.00 94.00 79 TRP A C 1
ATOM 639 O O . TRP A 1 79 ? -11.974 7.648 2.444 1.00 94.00 79 TRP A O 1
ATOM 649 N N . ASN A 1 80 ? -12.836 5.579 2.221 1.00 92.81 80 ASN A N 1
ATOM 650 C CA . ASN A 1 80 ? -14.229 6.004 2.199 1.00 92.81 80 ASN A CA 1
ATOM 651 C C . ASN A 1 80 ? -14.676 6.443 3.604 1.00 92.81 80 ASN A C 1
ATOM 653 O O . ASN A 1 80 ? -14.166 5.941 4.608 1.00 92.81 80 ASN A O 1
ATOM 657 N N . GLU A 1 81 ? -15.684 7.314 3.687 1.00 92.75 81 GLU A N 1
ATOM 658 C CA . GLU A 1 81 ? -16.235 7.796 4.966 1.00 92.75 81 GLU A CA 1
ATOM 659 C C . GLU A 1 81 ? -16.699 6.651 5.875 1.00 92.75 81 GLU A C 1
ATOM 661 O O . GLU A 1 81 ? -16.447 6.670 7.076 1.00 92.75 81 GLU A O 1
ATOM 666 N N . GLU A 1 82 ? -17.303 5.612 5.295 1.00 92.38 82 GLU A N 1
ATOM 667 C CA . GLU A 1 82 ? -17.719 4.402 6.013 1.00 92.38 82 GLU A CA 1
ATOM 668 C C . GLU A 1 82 ? -16.550 3.720 6.741 1.00 92.38 82 GLU A C 1
ATOM 670 O O . GLU A 1 82 ? -16.701 3.322 7.889 1.00 92.38 82 GLU A O 1
ATOM 675 N N . VAL A 1 83 ? -15.370 3.668 6.113 1.00 90.38 83 VAL A N 1
ATOM 676 C CA . VAL A 1 83 ? -14.147 3.051 6.651 1.00 90.38 83 VAL A CA 1
ATOM 677 C C . VAL A 1 83 ? -13.497 3.948 7.706 1.00 90.38 83 VAL A C 1
ATOM 679 O O . VAL A 1 83 ? -12.975 3.476 8.721 1.00 90.38 83 VAL A O 1
ATOM 682 N N . ILE A 1 84 ? -13.538 5.263 7.484 1.00 90.88 84 ILE A N 1
ATOM 683 C CA . ILE A 1 84 ? -13.038 6.259 8.438 1.00 90.88 84 ILE A CA 1
ATOM 684 C C . ILE A 1 84 ? -13.841 6.192 9.741 1.00 90.88 84 ILE A C 1
ATOM 686 O O . ILE A 1 84 ? -13.243 6.207 10.818 1.00 90.88 84 ILE A O 1
ATOM 690 N N . ASN A 1 85 ? -15.163 6.045 9.637 1.00 91.75 85 ASN A N 1
ATOM 691 C CA . ASN A 1 85 ? -16.092 6.035 10.767 1.00 91.75 85 ASN A CA 1
ATOM 692 C C . ASN A 1 85 ? -16.062 4.745 11.606 1.00 91.75 85 ASN A C 1
ATOM 694 O O . ASN A 1 85 ? -16.642 4.725 12.691 1.00 91.75 85 ASN A O 1
ATOM 698 N N . ILE A 1 86 ? -15.390 3.683 11.144 1.00 90.19 86 ILE A N 1
ATOM 699 C CA . ILE A 1 86 ? -15.169 2.468 11.942 1.00 90.19 86 ILE A CA 1
ATOM 700 C C . ILE A 1 86 ? -14.373 2.842 13.201 1.00 90.19 86 ILE A C 1
ATOM 702 O O . ILE A 1 86 ? -13.338 3.513 13.102 1.00 90.19 86 ILE A O 1
ATOM 706 N N . SER A 1 87 ? -14.837 2.406 14.377 1.00 85.44 87 SER A N 1
ATOM 707 C CA . SER A 1 87 ? -14.160 2.697 15.644 1.00 85.44 87 SER A CA 1
ATOM 708 C C . SER A 1 87 ? -12.834 1.944 15.761 1.00 85.44 87 SER A C 1
ATOM 710 O O . SER A 1 87 ? -12.677 0.841 15.248 1.00 85.44 87 SER A O 1
ATOM 712 N N . ASP A 1 88 ? -11.879 2.505 16.503 1.00 83.75 88 ASP A N 1
ATOM 713 C CA . ASP A 1 88 ? -10.588 1.844 16.757 1.00 83.75 88 ASP A CA 1
ATOM 714 C C . ASP A 1 88 ? -10.706 0.593 17.651 1.00 83.75 88 ASP A C 1
ATOM 716 O O . ASP A 1 88 ? -9.745 -0.151 17.819 1.00 83.75 88 ASP A O 1
ATOM 720 N N . THR A 1 89 ? -11.876 0.358 18.243 1.00 82.81 89 THR A N 1
ATOM 721 C CA . THR A 1 89 ? -12.195 -0.853 19.012 1.00 82.81 89 THR A CA 1
ATOM 722 C C . THR A 1 89 ? -12.910 -1.915 18.183 1.00 82.81 89 THR A C 1
ATOM 724 O O . THR A 1 89 ? -13.042 -3.050 18.641 1.00 82.81 89 THR A O 1
ATOM 727 N N . ASP A 1 90 ? -13.386 -1.564 16.987 1.00 86.62 90 ASP A N 1
ATOM 728 C CA . ASP A 1 90 ? -14.068 -2.495 16.100 1.00 86.62 90 ASP A CA 1
ATOM 729 C C . ASP A 1 90 ? -13.044 -3.475 15.500 1.00 86.62 90 ASP A C 1
ATOM 731 O O . ASP A 1 90 ? -12.041 -3.038 14.920 1.00 86.62 90 ASP A O 1
ATOM 735 N N . PRO A 1 91 ? -13.275 -4.797 15.590 1.00 86.00 91 PRO A N 1
ATOM 736 C CA . PRO A 1 91 ? -12.429 -5.790 14.936 1.00 86.00 91 PRO A CA 1
ATOM 737 C C . PRO A 1 91 ? -12.199 -5.519 13.441 1.00 86.00 91 PRO A C 1
ATOM 739 O O . PRO A 1 91 ? -11.093 -5.752 12.947 1.00 86.00 91 PRO A O 1
ATOM 742 N N . LEU A 1 92 ? -13.194 -4.968 12.735 1.00 89.00 92 LEU A N 1
ATOM 743 C CA . LEU A 1 92 ? -13.125 -4.662 11.303 1.00 89.00 92 LEU A CA 1
ATOM 744 C C . LEU A 1 92 ? -12.106 -3.572 10.975 1.00 89.00 92 LEU A C 1
ATOM 746 O O . LEU A 1 92 ? -11.564 -3.543 9.870 1.00 89.00 92 LEU A O 1
ATOM 750 N N . LYS A 1 93 ? -11.784 -2.691 11.929 1.00 89.75 93 LYS A N 1
ATOM 751 C CA . LYS A 1 93 ? -10.747 -1.673 11.731 1.00 89.75 93 LYS A CA 1
ATOM 752 C C . LYS A 1 93 ? -9.391 -2.324 11.453 1.00 89.75 93 LYS A C 1
ATOM 754 O O . LYS A 1 93 ? -8.634 -1.829 10.625 1.00 89.75 93 LYS A O 1
ATOM 759 N N . GLY A 1 94 ? -9.108 -3.468 12.078 1.00 89.62 94 GLY A N 1
ATOM 760 C CA . GLY A 1 94 ? -7.878 -4.229 11.854 1.00 89.62 94 GLY A CA 1
ATOM 761 C C . GLY A 1 94 ? -7.732 -4.752 10.420 1.00 89.62 94 GLY A C 1
ATOM 762 O O . GLY A 1 94 ? -6.609 -4.902 9.939 1.00 89.62 94 GLY A O 1
ATOM 763 N N . GLU A 1 95 ? -8.845 -4.976 9.720 1.00 92.44 95 GLU A N 1
ATOM 764 C CA . GLU A 1 95 ? -8.877 -5.498 8.347 1.00 92.44 95 GLU A CA 1
ATOM 765 C C . GLU A 1 95 ? -8.681 -4.407 7.282 1.00 92.44 95 GLU A C 1
ATOM 767 O O . GLU A 1 95 ? -8.552 -4.705 6.093 1.00 92.44 95 GLU A O 1
ATOM 772 N N . ILE A 1 96 ? -8.621 -3.132 7.682 1.00 92.75 96 ILE A N 1
ATOM 773 C CA . ILE A 1 96 ? -8.420 -2.030 6.742 1.00 92.75 96 ILE A CA 1
ATOM 774 C C . ILE A 1 96 ? -7.041 -2.152 6.087 1.00 92.75 96 ILE A C 1
ATOM 776 O O . ILE A 1 96 ? -5.995 -2.142 6.743 1.00 92.75 96 ILE A O 1
ATOM 780 N N . VAL A 1 97 ? -7.051 -2.225 4.757 1.00 94.56 97 VAL A N 1
ATOM 781 C CA . VAL A 1 97 ? -5.856 -2.384 3.928 1.00 94.56 97 VAL A CA 1
ATOM 782 C C . VAL A 1 97 ? -5.105 -1.061 3.810 1.00 94.56 97 VAL A C 1
ATOM 784 O O . VAL A 1 97 ? -5.640 -0.065 3.324 1.00 94.56 97 VAL A O 1
ATOM 787 N N . LEU A 1 98 ? -3.825 -1.071 4.172 1.00 93.38 98 LEU A N 1
ATOM 788 C CA . LEU A 1 98 ? -2.910 0.059 3.998 1.00 93.38 98 LEU A CA 1
ATOM 789 C C . LEU A 1 98 ? -2.132 -0.039 2.688 1.00 93.38 98 LEU A C 1
ATOM 791 O O . LEU A 1 98 ? -1.839 0.985 2.068 1.00 93.38 98 LEU A O 1
ATOM 795 N N . ILE A 1 99 ? -1.775 -1.258 2.271 1.00 92.25 99 ILE A N 1
ATOM 796 C CA . ILE A 1 99 ? -0.990 -1.495 1.057 1.00 92.25 99 ILE A CA 1
ATOM 797 C C . ILE A 1 99 ? -1.522 -2.723 0.322 1.00 92.25 99 ILE A C 1
ATOM 799 O O . ILE A 1 99 ? -1.581 -3.817 0.886 1.00 92.25 99 ILE A O 1
ATOM 803 N N . LYS A 1 100 ? -1.848 -2.548 -0.960 1.00 93.44 100 LYS A N 1
ATOM 804 C CA . LYS A 1 100 ? -2.354 -3.594 -1.854 1.00 93.44 100 LYS A CA 1
ATOM 805 C C . LYS A 1 100 ? -1.479 -3.707 -3.101 1.00 93.44 100 LYS A C 1
ATOM 807 O O . LYS A 1 100 ? -1.129 -2.700 -3.714 1.00 93.44 100 LYS A O 1
ATOM 812 N N . ALA A 1 101 ? -1.131 -4.931 -3.474 1.00 90.50 101 ALA A N 1
ATOM 813 C CA . ALA A 1 101 ? -0.389 -5.237 -4.690 1.00 90.50 101 ALA A CA 1
ATOM 814 C C . ALA A 1 101 ? -1.252 -5.087 -5.954 1.00 90.50 101 ALA A C 1
ATOM 816 O O . ALA A 1 101 ? -2.482 -5.110 -5.882 1.00 90.50 101 ALA A O 1
ATOM 817 N N . THR A 1 102 ? -0.607 -4.990 -7.119 1.00 86.31 102 THR A N 1
ATOM 818 C CA . THR A 1 102 ? -1.272 -4.944 -8.439 1.00 86.31 102 THR A CA 1
ATOM 819 C C . THR A 1 102 ? -2.175 -6.146 -8.707 1.00 86.31 102 THR A C 1
ATOM 821 O O . THR A 1 102 ? -3.247 -5.997 -9.273 1.00 86.31 102 THR A O 1
ATOM 824 N N . ASN A 1 103 ? -1.798 -7.335 -8.236 1.00 85.88 103 ASN A N 1
ATOM 825 C CA . ASN A 1 103 ? -2.602 -8.559 -8.350 1.00 85.88 103 ASN A CA 1
ATOM 826 C C . ASN A 1 103 ? -3.739 -8.652 -7.309 1.00 85.88 103 ASN A C 1
ATOM 828 O O . ASN A 1 103 ? -4.366 -9.698 -7.155 1.00 85.88 103 ASN A O 1
ATOM 832 N N . GLY A 1 104 ? -3.952 -7.594 -6.529 1.00 86.25 104 GLY A N 1
ATOM 833 C CA . GLY A 1 104 ? -4.970 -7.527 -5.495 1.00 86.25 104 GLY A CA 1
ATOM 834 C C . GLY A 1 104 ? -4.590 -8.136 -4.144 1.00 86.25 104 GLY A C 1
ATOM 835 O O . GLY A 1 104 ? -5.395 -8.054 -3.217 1.00 86.25 104 GLY A O 1
ATOM 836 N N . THR A 1 105 ? -3.386 -8.694 -3.986 1.00 91.25 105 THR A N 1
ATOM 837 C CA . THR A 1 105 ? -2.918 -9.217 -2.693 1.00 91.25 105 THR A CA 1
ATOM 838 C C . THR A 1 105 ? -2.761 -8.090 -1.666 1.00 91.25 105 THR A C 1
ATOM 840 O O . THR A 1 105 ? -2.155 -7.058 -1.954 1.00 91.25 105 THR A O 1
ATOM 843 N N . VAL A 1 106 ? -3.282 -8.288 -0.454 1.00 92.81 106 VAL A N 1
ATOM 844 C CA . VAL A 1 106 ? -3.055 -7.384 0.685 1.00 92.81 106 VAL A CA 1
ATOM 845 C C . VAL A 1 106 ? -1.641 -7.610 1.209 1.00 92.81 106 VAL A C 1
ATOM 847 O O . VAL A 1 106 ? -1.271 -8.735 1.534 1.00 92.81 106 VAL A O 1
ATOM 850 N N . LEU A 1 107 ? -0.834 -6.550 1.239 1.00 91.44 107 LEU A N 1
ATOM 851 C CA . LEU A 1 107 ? 0.550 -6.601 1.718 1.00 91.44 107 LEU A CA 1
ATOM 852 C C . LEU A 1 107 ? 0.682 -6.094 3.152 1.00 91.44 107 LEU A C 1
ATOM 854 O O . LEU A 1 107 ? 1.553 -6.571 3.872 1.00 91.44 107 LEU A O 1
ATOM 858 N N . TRP A 1 108 ? -0.144 -5.113 3.524 1.00 91.19 108 TRP A N 1
ATOM 859 C CA . TRP A 1 108 ? -0.229 -4.569 4.876 1.00 91.19 108 TRP A CA 1
ATOM 860 C C . TRP A 1 108 ? -1.657 -4.137 5.186 1.00 91.19 108 TRP A C 1
ATOM 862 O O . TRP A 1 108 ? -2.271 -3.411 4.393 1.00 91.19 108 TRP A O 1
ATOM 872 N N . GLN A 1 109 ? -2.132 -4.509 6.367 1.00 92.62 109 GLN A N 1
ATOM 873 C CA . GLN A 1 109 ? -3.372 -4.040 6.983 1.00 92.62 109 GLN A CA 1
ATOM 874 C C . GLN A 1 109 ? -3.116 -3.532 8.408 1.00 92.62 109 GLN A C 1
ATOM 876 O O . GLN A 1 109 ? -2.027 -3.711 8.957 1.00 92.62 109 GLN A O 1
ATOM 881 N N . ILE A 1 110 ? -4.099 -2.864 9.013 1.00 90.00 110 ILE A N 1
ATOM 882 C CA . ILE A 1 110 ? -3.935 -2.248 10.341 1.00 90.00 110 ILE A CA 1
ATOM 883 C C . ILE A 1 110 ? -3.572 -3.286 11.410 1.00 90.00 110 ILE A C 1
ATOM 885 O O . ILE A 1 110 ? -2.721 -3.015 12.257 1.00 90.00 110 ILE A O 1
ATOM 889 N N . SER A 1 111 ? -4.148 -4.489 11.353 1.00 89.50 111 SER A N 1
ATOM 890 C CA . SER A 1 111 ? -3.877 -5.538 12.341 1.00 89.50 111 SER A CA 1
ATOM 891 C C . SER A 1 111 ? -2.446 -6.071 12.327 1.00 89.50 111 SER A C 1
ATOM 893 O O . SER A 1 111 ? -2.047 -6.736 13.285 1.00 89.50 111 SER A O 1
ATOM 895 N N . ASP A 1 112 ? -1.692 -5.803 11.260 1.00 87.44 112 ASP A N 1
ATOM 896 C CA . ASP A 1 112 ? -0.280 -6.174 11.154 1.00 87.44 112 ASP A CA 1
ATOM 897 C C . ASP A 1 112 ? 0.620 -5.235 11.975 1.00 87.44 112 ASP A C 1
ATOM 899 O O . ASP A 1 112 ? 1.790 -5.549 12.218 1.00 87.44 112 ASP A O 1
ATOM 903 N N . ASP A 1 113 ? 0.103 -4.076 12.407 1.00 83.44 113 ASP A N 1
ATOM 904 C CA . ASP A 1 113 ? 0.820 -3.191 13.319 1.00 83.44 113 ASP A CA 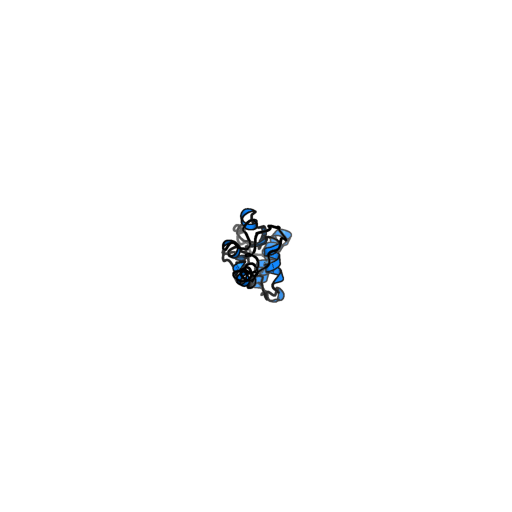1
ATOM 905 C C . ASP A 1 113 ? 0.847 -3.811 14.732 1.00 83.44 113 ASP A C 1
ATOM 907 O O . ASP A 1 113 ? -0.204 -4.067 15.328 1.00 83.44 113 ASP A O 1
ATOM 911 N N . PRO A 1 114 ? 2.029 -4.033 15.335 1.00 78.19 114 PRO A N 1
ATOM 912 C CA . PRO A 1 114 ? 2.121 -4.525 16.706 1.00 78.19 114 PRO A CA 1
ATOM 913 C C . PRO A 1 114 ? 1.495 -3.583 17.749 1.00 78.19 114 PRO A C 1
ATOM 915 O O . PRO A 1 114 ? 1.234 -4.033 18.864 1.00 78.19 114 PRO A O 1
ATOM 918 N N . GLU A 1 115 ? 1.273 -2.297 17.446 1.00 77.25 115 GLU A N 1
ATOM 919 C CA . GLU A 1 115 ? 0.489 -1.389 18.298 1.00 77.25 115 GLU A CA 1
ATOM 920 C C . GLU A 1 115 ? -1.001 -1.778 18.317 1.00 77.25 115 GLU A C 1
ATOM 922 O O . GLU A 1 115 ? -1.617 -1.728 19.381 1.00 77.25 115 GLU A O 1
ATOM 927 N N . TRP A 1 116 ? -1.556 -2.252 17.195 1.00 76.44 116 TRP A N 1
ATOM 928 C CA . TRP A 1 116 ? -2.946 -2.721 17.106 1.00 76.44 116 TRP A CA 1
ATOM 929 C C . TRP A 1 116 ? -3.201 -3.944 17.993 1.00 76.44 116 TRP A C 1
ATOM 931 O O . TRP A 1 116 ? -4.207 -4.040 18.681 1.00 76.44 116 TRP A O 1
ATOM 941 N N . GLN A 1 117 ? -2.244 -4.868 18.058 1.00 65.44 117 GLN A N 1
ATOM 942 C CA . GLN A 1 117 ? -2.370 -6.093 18.861 1.00 65.44 117 GLN A CA 1
ATOM 943 C C . GLN A 1 117 ? -2.306 -5.850 20.380 1.00 65.44 117 GLN A C 1
ATOM 945 O O . GLN A 1 117 ? -2.597 -6.752 21.168 1.00 65.44 117 GLN A O 1
ATOM 950 N N . LYS A 1 118 ? -1.921 -4.644 20.817 1.00 66.06 118 LYS A N 1
ATOM 951 C CA . LYS A 1 118 ? -1.855 -4.277 22.241 1.00 66.06 118 LYS A CA 1
ATOM 952 C C . LYS A 1 118 ? -3.173 -3.709 22.771 1.00 66.06 118 LYS A C 1
ATOM 954 O O . LYS A 1 118 ? -3.356 -3.668 23.986 1.00 66.06 118 LYS A O 1
ATOM 959 N N . SER A 1 119 ? -4.097 -3.307 21.897 1.00 57.75 119 SER A N 1
ATOM 960 C CA . SER A 1 119 ? -5.329 -2.617 22.290 1.00 57.75 119 SER A CA 1
ATOM 961 C C . SER A 1 119 ? -6.475 -3.468 22.876 1.00 57.75 119 SER A C 1
ATOM 963 O O . SER A 1 119 ? -7.388 -2.846 23.413 1.00 57.75 119 SER A O 1
ATOM 965 N N . PRO A 1 120 ? -6.474 -4.823 22.937 1.00 54.28 120 PRO A N 1
ATOM 966 C CA . PRO A 1 120 ? -7.584 -5.516 23.606 1.00 54.28 120 PRO A CA 1
ATOM 967 C C . PRO A 1 120 ? -7.500 -5.602 25.140 1.00 54.28 120 PRO A C 1
ATOM 969 O O . PRO A 1 120 ? -8.455 -6.074 25.748 1.00 54.28 120 PRO A O 1
ATOM 972 N N . LYS A 1 121 ? -6.381 -5.241 25.796 1.00 49.16 121 LYS A N 1
ATOM 973 C CA . LYS A 1 121 ? -6.193 -5.523 27.244 1.00 49.16 121 LYS A CA 1
ATOM 974 C C . LYS A 1 121 ? -5.841 -4.344 28.147 1.00 49.16 121 LYS A C 1
ATOM 976 O O . LYS A 1 121 ? -5.798 -4.529 29.358 1.00 49.16 121 LYS A O 1
ATOM 981 N N . GLU A 1 122 ? -5.627 -3.144 27.614 1.00 48.59 122 GLU A N 1
ATOM 982 C CA . GLU A 1 122 ? -5.160 -2.004 28.424 1.00 48.59 122 GLU A CA 1
ATOM 983 C C . GLU A 1 122 ? -6.247 -0.960 28.744 1.00 48.59 122 GLU A C 1
ATOM 985 O O . GLU A 1 122 ? -5.934 0.142 29.178 1.00 48.59 122 GLU A O 1
ATOM 990 N N . MET A 1 123 ? -7.532 -1.294 28.571 1.00 42.59 123 MET A N 1
ATOM 991 C CA . MET A 1 123 ? -8.652 -0.447 29.027 1.00 42.59 123 MET A CA 1
ATOM 992 C C . 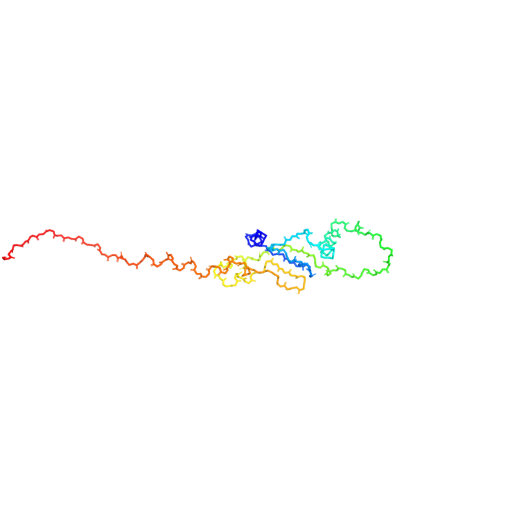MET A 1 123 ? -9.497 -1.063 30.153 1.00 42.59 123 MET A C 1
ATOM 994 O O . MET A 1 123 ? -10.250 -0.336 30.792 1.00 42.59 123 MET A O 1
ATOM 998 N N . ASP A 1 124 ? -9.322 -2.348 30.478 1.00 44.25 124 ASP A N 1
ATOM 999 C CA . ASP A 1 124 ? -10.066 -2.997 31.575 1.00 44.25 124 ASP A CA 1
ATOM 1000 C C . ASP A 1 124 ? -9.435 -2.757 32.964 1.00 44.25 124 ASP A C 1
ATOM 1002 O O . ASP A 1 124 ? -10.092 -2.847 33.997 1.00 44.25 124 ASP A O 1
ATOM 1006 N N . CYS A 1 125 ? -8.151 -2.386 33.024 1.00 48.34 125 CYS A N 1
ATOM 1007 C CA . CYS A 1 125 ? -7.435 -2.262 34.299 1.00 48.34 125 CYS A CA 1
ATOM 1008 C C . CYS A 1 125 ? -7.644 -0.921 35.025 1.00 48.34 125 CYS A C 1
ATOM 1010 O O . CYS A 1 125 ? -7.219 -0.799 36.172 1.00 48.34 125 CYS A O 1
ATOM 1012 N N . GLN A 1 126 ? -8.246 0.097 34.392 1.00 49.69 126 GLN A N 1
ATOM 1013 C CA . GLN A 1 126 ? -8.367 1.438 34.995 1.00 49.69 126 GLN A CA 1
ATOM 1014 C C . GLN A 1 126 ? -9.794 1.874 35.357 1.00 49.69 126 GLN A C 1
ATOM 1016 O O . GLN A 1 126 ? -9.942 2.935 35.958 1.00 49.69 126 GLN A O 1
ATOM 1021 N N . GLN A 1 127 ? -10.835 1.080 35.073 1.00 49.16 127 GLN A N 1
ATOM 1022 C CA . GLN A 1 127 ? -12.220 1.456 35.419 1.00 49.16 127 GLN A CA 1
ATOM 1023 C C . GLN A 1 127 ? -12.857 0.659 36.570 1.00 49.16 127 GLN A C 1
ATOM 1025 O O . GLN A 1 127 ? -13.900 1.067 37.064 1.00 49.16 127 GLN A O 1
ATOM 1030 N N . GLN A 1 128 ? -12.216 -0.381 37.117 1.00 45.81 128 GLN A N 1
ATOM 1031 C CA . GLN A 1 128 ? -12.747 -1.122 38.283 1.00 45.81 128 GLN A CA 1
ATOM 1032 C C . GLN A 1 128 ? -12.286 -0.573 39.649 1.00 45.81 128 GLN A C 1
ATOM 1034 O O . GLN A 1 128 ? -12.074 -1.323 40.600 1.00 45.81 128 GLN A O 1
ATOM 1039 N N . GLY A 1 129 ? -12.107 0.745 39.761 1.00 40.84 129 GLY A N 1
ATOM 1040 C CA . GLY A 1 129 ? -11.637 1.401 40.988 1.00 40.84 129 GLY A CA 1
ATOM 1041 C C . GLY A 1 129 ? -12.552 2.493 41.538 1.00 40.84 129 GLY A C 1
ATOM 1042 O O . GLY A 1 129 ? -12.111 3.234 42.413 1.00 40.84 129 GLY A O 1
ATOM 1043 N N . MET A 1 130 ? -13.777 2.661 41.026 1.00 44.91 130 MET A N 1
ATOM 1044 C CA . MET A 1 130 ? -14.626 3.776 41.456 1.00 44.91 130 MET A CA 1
ATOM 1045 C C . MET A 1 130 ? -16.129 3.504 41.325 1.00 44.91 130 MET A C 1
ATOM 1047 O O . MET A 1 130 ? -16.820 4.230 40.629 1.00 44.91 130 MET A O 1
ATOM 1051 N N . GLU A 1 131 ? -16.658 2.502 42.028 1.00 42.25 131 GLU A N 1
ATOM 1052 C CA . GLU A 1 131 ? -18.103 2.441 42.312 1.00 42.25 131 GLU A CA 1
ATOM 1053 C C . GLU A 1 131 ? -18.467 1.432 43.409 1.00 42.25 131 GLU A C 1
ATOM 1055 O O . GLU A 1 131 ? -19.084 0.418 43.148 1.00 42.25 131 G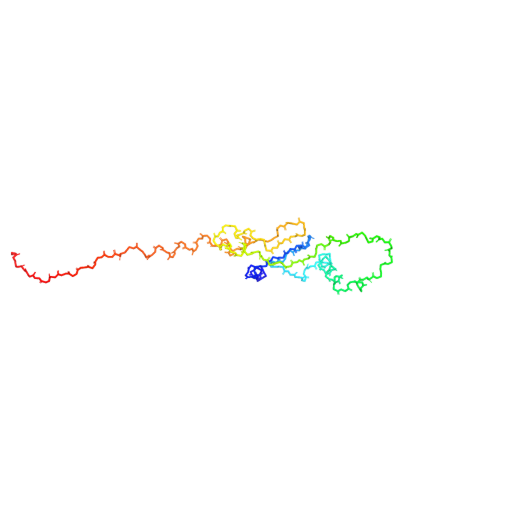LU A O 1
ATOM 1060 N N . VAL A 1 132 ? -18.163 1.728 44.672 1.00 45.91 132 VAL A N 1
ATOM 1061 C CA . VAL A 1 132 ? -19.161 1.570 45.745 1.00 45.91 132 VAL A CA 1
ATOM 1062 C C . VAL A 1 132 ? -18.803 2.592 46.812 1.00 45.91 132 VAL A C 1
ATOM 1064 O O . VAL A 1 132 ? -17.791 2.443 47.483 1.00 45.91 132 VAL A O 1
ATOM 1067 N N . LEU A 1 133 ? -19.603 3.649 46.918 1.00 39.16 133 LEU A N 1
ATOM 1068 C CA . LEU A 1 133 ? -20.120 4.239 48.161 1.00 39.16 133 LEU A CA 1
ATOM 1069 C C . LEU A 1 133 ? -20.893 5.506 47.768 1.00 39.16 133 LEU A C 1
ATOM 1071 O O . LEU A 1 133 ? -20.485 6.639 48.012 1.00 39.16 133 LEU A O 1
ATOM 1075 N N . GLY A 1 134 ? -22.022 5.285 47.094 1.00 36.50 134 GLY A N 1
ATOM 1076 C CA . GLY A 1 134 ? -23.054 6.291 46.903 1.00 36.50 134 GLY A CA 1
ATOM 1077 C C . GLY A 1 134 ? -24.112 6.158 47.998 1.00 36.50 134 GLY A C 1
ATOM 1078 O O . GLY A 1 134 ? -24.812 5.155 48.045 1.00 36.50 134 GLY A O 1
ATOM 1079 N N . PHE A 1 135 ? -24.232 7.223 48.794 1.00 37.62 135 PHE A N 1
ATOM 1080 C CA . PHE A 1 135 ? -25.406 7.665 49.560 1.00 37.62 135 PHE A CA 1
ATOM 1081 C C . PHE A 1 135 ? -25.784 6.938 50.865 1.00 37.62 135 PHE A C 1
ATOM 1083 O O . PHE A 1 135 ? -26.401 5.882 50.864 1.00 37.62 135 PHE A O 1
ATOM 1090 N N . SER A 1 136 ? -25.604 7.639 51.992 1.00 37.50 136 SER A N 1
ATOM 1091 C CA . SER A 1 136 ? -26.763 8.231 52.682 1.00 37.50 136 SER A CA 1
ATOM 1092 C C . SER A 1 136 ? -26.324 9.383 53.590 1.00 37.50 136 SER A C 1
ATOM 1094 O O . SER A 1 136 ? -25.594 9.194 54.561 1.00 37.50 136 SER A O 1
ATOM 1096 N N . LEU A 1 137 ? -26.776 10.589 53.251 1.00 43.66 137 LEU A N 1
ATOM 1097 C CA . LEU A 1 137 ? -26.724 11.771 54.101 1.00 43.66 137 LEU A CA 1
ATOM 1098 C C . LEU A 1 137 ? -27.990 11.773 54.966 1.00 43.66 137 LEU A C 1
ATOM 1100 O O . LEU A 1 137 ? -29.090 11.812 54.421 1.00 43.66 137 LEU A O 1
ATOM 1104 N N . SER A 1 138 ? -27.844 11.778 56.289 1.00 39.78 138 SER A N 1
ATOM 1105 C CA . SER A 1 138 ? -28.887 12.285 57.188 1.00 39.78 138 SER A CA 1
ATOM 1106 C C . SER A 1 138 ? -28.282 12.652 58.543 1.00 39.78 138 SER A C 1
ATOM 1108 O O . SER A 1 138 ? -27.874 11.789 59.318 1.00 39.78 138 SER A O 1
ATOM 1110 N N . GLU A 1 139 ? -28.218 13.961 58.790 1.00 39.75 139 GLU A N 1
ATOM 1111 C CA . GLU A 1 139 ? -28.157 14.568 60.120 1.00 39.75 139 GLU A CA 1
ATOM 1112 C C . GLU A 1 139 ? -29.321 14.074 60.993 1.00 39.75 139 GLU A C 1
ATOM 1114 O O . GLU A 1 139 ? -30.440 13.949 60.497 1.00 39.75 139 GLU A O 1
ATOM 1119 N N . ALA A 1 140 ? -29.081 13.865 62.294 1.00 34.00 140 ALA A N 1
ATOM 1120 C CA . ALA A 1 140 ? -29.739 14.629 63.365 1.00 34.00 140 ALA A CA 1
ATOM 1121 C C . ALA A 1 140 ? -29.539 14.015 64.769 1.00 34.00 140 ALA A C 1
ATOM 1123 O O . ALA A 1 140 ? -29.636 12.809 64.976 1.00 34.00 140 ALA A O 1
ATOM 1124 N N . THR A 1 141 ? -29.436 14.933 65.737 1.00 38.28 141 THR A N 1
ATOM 1125 C CA . THR A 1 141 ? -29.833 14.822 67.155 1.00 38.28 141 THR A CA 1
ATOM 1126 C C . THR A 1 141 ? -28.793 14.355 68.177 1.00 38.28 141 THR A C 1
ATOM 1128 O O . THR A 1 141 ? -28.728 13.207 68.605 1.00 38.28 141 THR A O 1
ATOM 1131 N N . LEU A 1 142 ? -28.080 15.360 68.689 1.00 44.34 142 LEU A N 1
ATOM 1132 C CA . LEU A 1 142 ? -27.677 15.470 70.089 1.00 44.34 142 LEU A CA 1
ATOM 1133 C C . LEU A 1 142 ? -28.940 15.480 70.980 1.00 44.34 142 LEU A C 1
ATOM 1135 O O . LEU A 1 142 ? -29.739 16.405 70.878 1.00 44.34 142 LEU A O 1
ATOM 1139 N N . CYS A 1 143 ? -29.110 14.484 71.854 1.00 40.75 143 CYS A N 1
ATOM 1140 C CA . CYS A 1 143 ? -29.881 14.576 73.103 1.00 40.75 143 CYS A CA 1
ATOM 1141 C C . CYS A 1 143 ? -29.553 13.371 74.003 1.00 40.75 143 CYS A C 1
ATOM 1143 O O . CYS A 1 143 ? -29.354 12.262 73.519 1.00 40.75 143 CYS A O 1
ATOM 1145 N N . GLY A 1 144 ? -29.416 13.630 75.306 1.00 36.75 144 GLY A N 1
ATOM 1146 C CA . GLY A 1 144 ? -28.730 12.767 76.269 1.00 36.75 144 GLY A CA 1
ATOM 1147 C C . GLY A 1 144 ? -29.538 11.610 76.862 1.00 36.75 144 GLY A C 1
ATOM 1148 O O . GLY A 1 144 ? -30.676 11.353 76.487 1.00 36.75 144 GLY A O 1
ATOM 1149 N N . GLY A 1 145 ? -28.943 10.936 77.851 1.00 34.16 145 GLY A N 1
ATOM 1150 C CA . GLY A 1 145 ? -29.626 9.905 78.633 1.00 34.16 145 GLY A CA 1
ATOM 1151 C C . GLY A 1 145 ? -28.681 9.085 79.505 1.00 34.16 145 GLY A C 1
ATOM 1152 O O . GLY A 1 145 ? -27.853 8.342 79.004 1.00 34.16 145 GLY A O 1
ATOM 1153 N N . ILE A 1 146 ? -28.822 9.253 80.816 1.00 40.12 146 ILE A N 1
ATOM 11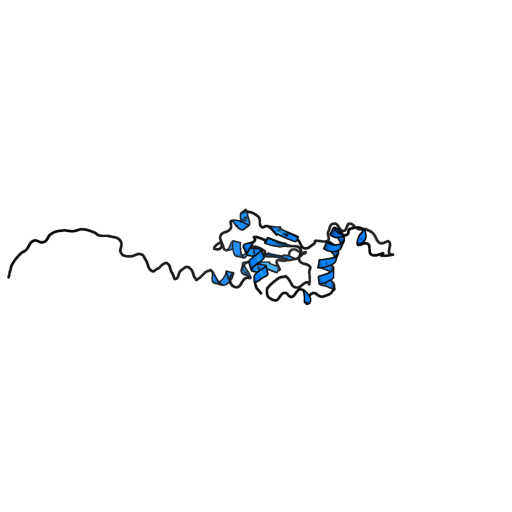54 C CA . ILE A 1 146 ? -28.088 8.619 81.920 1.00 40.12 146 ILE A CA 1
ATOM 1155 C C . ILE A 1 146 ? -28.603 7.184 82.169 1.00 40.12 146 ILE A C 1
ATOM 1157 O O . ILE A 1 146 ? -29.786 6.934 81.941 1.00 40.12 146 ILE A O 1
ATOM 1161 N N . LYS A 1 147 ? -27.745 6.345 82.784 1.00 41.16 147 LYS A N 1
ATOM 1162 C CA . LYS A 1 147 ? -27.959 5.110 83.595 1.00 41.16 147 LYS A CA 1
ATOM 1163 C C . LYS A 1 147 ? -27.279 3.878 82.974 1.00 41.16 147 LYS A C 1
ATOM 1165 O O . LYS A 1 147 ? -27.326 3.703 81.767 1.00 41.16 147 LYS A O 1
ATOM 1170 N N . SER A 1 148 ? -26.623 3.003 83.736 1.00 43.75 148 SER A N 1
ATOM 1171 C CA . SER A 1 148 ? -26.806 2.640 85.151 1.00 43.75 148 SER A CA 1
ATOM 1172 C C . SER A 1 148 ? -25.494 2.508 85.916 1.00 43.75 148 SER A C 1
ATOM 1174 O O . SER A 1 148 ? -24.446 2.326 85.267 1.00 43.75 148 SER A O 1
#

Foldseek 3Di:
DQCLLVVCLVQQKAKEAQEPPFDDPGDPDDPVPGDPVSVCLAVVVVCCVVCPPNPPPPDPDPDDPPPPPLSDYTDMDGDDPVLVPDDLPDPVQQVAARYAHNVGDRPDGNVVPPVSVPPPPPPVPPPPPDDPDDDDDDDDDDDDDDDD